Protein AF-A0A849ASI5-F1 (afdb_monomer_lite)

InterPro domains:
  IPR007061 Mycothiol-S-transferase [PF04978] (39-132)
  IPR034660 DinB/YfiT-like putative metalloenzymes [G3DSA:1.20.120.450] (25-134)
  IPR034660 DinB/YfiT-like putative metalloenzymes [SSF109854] (29-131)

Radius of gyration: 20.12 Å; chains: 1; bounding box: 38×48×72 Å

pLDDT: mean 74.34, std 23.03, range [24.98, 97.56]

Structure (mmCIF, N/CA/C/O backbone):
data_AF-A0A849ASI5-F1
#
_entry.id   AF-A0A849ASI5-F1
#
loop_
_atom_site.group_PDB
_atom_site.id
_atom_site.type_symbol
_atom_site.label_atom_id
_atom_site.label_alt_id
_atom_site.label_comp_id
_atom_site.label_asym_id
_atom_site.label_entity_id
_atom_site.label_seq_id
_atom_site.pdbx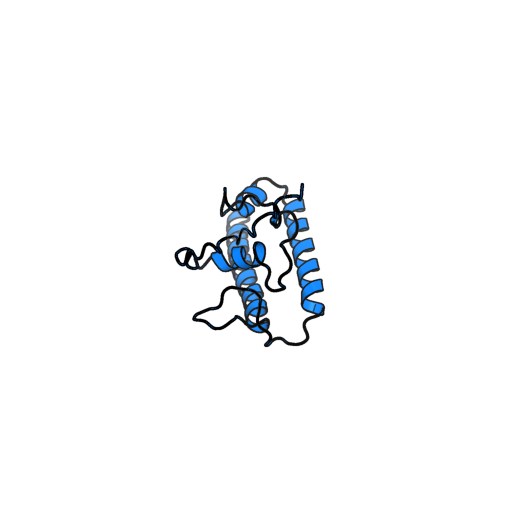_PDB_ins_code
_atom_site.Cartn_x
_atom_site.Cartn_y
_atom_site.Cartn_z
_atom_site.occupancy
_atom_site.B_iso_or_equiv
_atom_site.auth_seq_id
_atom_site.auth_comp_id
_atom_site.auth_asym_id
_atom_site.auth_atom_id
_atom_site.pdbx_PDB_model_num
ATOM 1 N N . MET A 1 1 ? 14.240 -34.047 48.919 1.00 42.16 1 MET A N 1
ATOM 2 C CA . MET A 1 1 ? 14.884 -33.575 47.678 1.00 42.16 1 MET A CA 1
ATOM 3 C C . MET A 1 1 ? 13.787 -32.987 46.806 1.00 42.16 1 MET A C 1
ATOM 5 O O . MET A 1 1 ? 13.021 -33.740 46.224 1.00 42.16 1 MET A O 1
ATOM 9 N N . ALA A 1 2 ? 13.614 -31.667 46.870 1.00 39.06 2 ALA A N 1
ATOM 10 C CA . ALA A 1 2 ? 12.623 -30.908 46.106 1.00 39.06 2 ALA A CA 1
ATOM 11 C C . ALA A 1 2 ? 13.333 -30.210 44.929 1.00 39.06 2 ALA A C 1
ATOM 13 O O . ALA A 1 2 ? 14.511 -29.874 45.083 1.00 39.06 2 ALA A O 1
ATOM 14 N N . PRO A 1 3 ? 12.680 -30.012 43.771 1.00 41.22 3 PRO A N 1
ATOM 15 C CA . PRO A 1 3 ? 13.294 -29.319 42.641 1.00 41.22 3 PRO A CA 1
ATOM 16 C C . PRO A 1 3 ? 13.415 -27.805 42.910 1.00 41.22 3 PRO A C 1
ATOM 18 O O . PRO A 1 3 ? 12.572 -27.250 43.621 1.00 41.22 3 PRO A O 1
ATOM 21 N N . PRO A 1 4 ? 14.431 -27.115 42.355 1.00 39.50 4 PRO A N 1
ATOM 22 C CA . PRO A 1 4 ? 14.539 -25.666 42.466 1.00 39.50 4 PRO A CA 1
ATOM 23 C C . PRO A 1 4 ? 13.551 -24.959 41.528 1.00 39.50 4 PRO A C 1
ATOM 25 O O . PRO A 1 4 ? 13.350 -25.362 40.382 1.00 39.50 4 PRO A O 1
ATOM 28 N N . ALA A 1 5 ? 12.948 -23.885 42.039 1.00 38.03 5 ALA A N 1
ATOM 29 C CA . ALA A 1 5 ? 12.066 -22.984 41.310 1.00 38.03 5 ALA A CA 1
ATOM 30 C C . ALA A 1 5 ? 12.841 -22.215 40.225 1.00 38.03 5 ALA A C 1
ATOM 32 O O . ALA A 1 5 ? 13.871 -21.603 40.510 1.00 38.03 5 ALA A O 1
ATOM 33 N N . ALA A 1 6 ? 12.334 -22.230 38.991 1.00 39.44 6 ALA A N 1
ATOM 34 C CA . ALA A 1 6 ? 12.840 -21.392 37.911 1.00 39.44 6 ALA A CA 1
ATOM 35 C C . ALA A 1 6 ? 12.343 -19.951 38.103 1.00 39.44 6 ALA A C 1
ATOM 37 O O . ALA A 1 6 ? 11.144 -19.702 38.234 1.00 39.44 6 ALA A O 1
ATOM 38 N N . ALA A 1 7 ? 13.293 -19.022 38.159 1.00 38.44 7 ALA A N 1
ATOM 39 C CA . ALA A 1 7 ? 13.071 -17.599 38.338 1.00 38.44 7 ALA A CA 1
ATOM 40 C C . ALA A 1 7 ? 12.363 -16.970 37.126 1.00 38.44 7 ALA A C 1
ATOM 42 O O . ALA A 1 7 ? 12.694 -17.251 35.974 1.00 38.44 7 ALA A O 1
ATOM 43 N N . HIS A 1 8 ? 11.422 -16.070 37.413 1.00 32.34 8 HIS A N 1
ATOM 44 C CA . HIS A 1 8 ? 10.863 -15.117 36.461 1.00 32.34 8 HIS A CA 1
ATOM 45 C C . HIS A 1 8 ? 11.975 -14.216 35.906 1.00 32.34 8 HIS A C 1
ATOM 47 O O . HIS A 1 8 ? 12.509 -13.378 36.631 1.00 32.34 8 HIS A O 1
ATOM 53 N N . ALA A 1 9 ? 12.292 -14.351 34.620 1.00 34.72 9 ALA A N 1
ATOM 54 C CA . ALA A 1 9 ? 13.024 -13.331 33.881 1.00 34.72 9 ALA A CA 1
ATOM 55 C C . ALA A 1 9 ? 12.003 -12.378 33.248 1.00 34.72 9 ALA A C 1
ATOM 57 O O . ALA A 1 9 ? 11.348 -12.706 32.260 1.00 34.72 9 ALA A O 1
ATOM 58 N N . ALA A 1 10 ? 11.837 -11.211 33.866 1.00 31.88 10 ALA A N 1
ATOM 59 C CA . ALA A 1 10 ? 11.210 -10.064 33.234 1.00 31.88 10 ALA A CA 1
ATOM 60 C C . ALA A 1 10 ? 12.115 -9.611 32.077 1.00 31.88 10 ALA A C 1
ATOM 62 O O . ALA A 1 10 ? 13.230 -9.146 32.308 1.00 31.88 10 ALA A O 1
ATOM 63 N N . GLY A 1 11 ? 11.657 -9.803 30.839 1.00 27.97 11 GLY A N 1
ATOM 64 C CA . GLY A 1 11 ? 12.284 -9.207 29.665 1.00 27.97 11 GLY A CA 1
ATOM 65 C C . GLY A 1 11 ? 12.099 -7.697 29.731 1.00 27.97 11 GLY A C 1
ATOM 66 O O . GLY A 1 11 ? 10.971 -7.208 29.766 1.00 27.97 11 GLY A O 1
ATOM 67 N N . THR A 1 12 ? 13.208 -6.977 29.816 1.00 29.17 12 THR A N 1
ATOM 68 C CA . THR A 1 12 ? 13.268 -5.521 29.749 1.00 29.17 12 THR A CA 1
ATOM 69 C C . THR A 1 12 ? 12.694 -5.059 28.414 1.00 29.17 12 THR A C 1
ATOM 71 O O . THR A 1 12 ? 13.196 -5.438 27.358 1.00 29.17 12 THR A O 1
ATOM 74 N N . VAL A 1 13 ? 11.624 -4.267 28.474 1.00 35.03 13 VAL A N 1
ATOM 75 C CA . VAL A 1 13 ? 11.173 -3.441 27.354 1.00 35.03 13 VAL A CA 1
ATOM 76 C C . VAL A 1 13 ? 12.304 -2.456 27.090 1.00 35.03 13 VAL A C 1
ATOM 78 O O . VAL A 1 13 ? 12.646 -1.662 27.964 1.00 35.03 13 VAL A O 1
ATOM 81 N N . ASP A 1 14 ? 12.943 -2.591 25.936 1.00 28.41 14 ASP A N 1
ATOM 82 C CA . ASP A 1 14 ? 13.951 -1.650 25.468 1.00 28.41 14 ASP A CA 1
ATOM 83 C C . ASP A 1 14 ? 13.213 -0.378 25.020 1.00 28.41 14 ASP A C 1
ATOM 85 O O . ASP A 1 14 ? 12.692 -0.287 23.907 1.00 28.41 14 ASP A O 1
ATOM 89 N N . ASP A 1 15 ? 13.048 0.556 25.958 1.00 32.22 15 ASP A N 1
ATOM 90 C CA . ASP A 1 15 ? 12.595 1.923 25.706 1.00 32.22 15 ASP A CA 1
ATOM 91 C C . ASP A 1 15 ? 13.782 2.720 25.139 1.00 32.22 15 ASP A C 1
ATOM 93 O O . ASP A 1 15 ? 14.463 3.442 25.869 1.00 32.22 15 ASP A O 1
ATOM 97 N N . ASP A 1 16 ? 14.041 2.593 23.832 1.00 28.59 16 ASP A N 1
ATOM 98 C CA . ASP A 1 16 ? 14.880 3.551 23.100 1.00 28.59 16 ASP A CA 1
ATOM 99 C C . ASP A 1 16 ? 13.996 4.646 22.460 1.00 28.59 16 ASP A C 1
ATOM 101 O O . ASP A 1 16 ? 13.366 4.423 21.417 1.00 28.59 16 ASP A O 1
ATOM 105 N N . PRO A 1 17 ? 13.927 5.856 23.049 1.00 28.59 17 PRO A N 1
ATOM 106 C CA . PRO A 1 17 ? 13.146 6.977 22.526 1.00 28.59 17 PRO A CA 1
ATOM 107 C C . PRO A 1 17 ? 13.796 7.662 21.303 1.00 28.59 17 PRO A C 1
ATOM 109 O O . PRO A 1 17 ? 13.287 8.682 20.834 1.00 28.59 17 PRO A O 1
ATOM 112 N N . GLY A 1 18 ? 14.913 7.140 20.777 1.00 24.98 18 GLY A N 1
ATOM 113 C CA . GLY A 1 18 ? 15.718 7.771 19.727 1.00 24.98 18 GLY A CA 1
ATOM 114 C C . GLY A 1 18 ? 15.306 7.498 18.275 1.00 24.98 18 GLY A C 1
ATOM 115 O O . GLY A 1 18 ? 15.743 8.224 17.380 1.00 24.98 18 GLY A O 1
ATOM 116 N N . ARG A 1 19 ? 14.443 6.514 17.986 1.00 34.28 19 ARG A N 1
ATOM 117 C CA . ARG A 1 19 ? 14.049 6.184 16.597 1.00 34.28 19 ARG A CA 1
ATOM 118 C C . ARG A 1 19 ? 12.861 7.025 16.119 1.00 34.28 19 ARG A C 1
ATOM 120 O O . ARG A 1 19 ? 11.828 6.515 15.687 1.00 34.28 19 ARG A O 1
ATOM 127 N N . ALA A 1 20 ? 13.003 8.341 16.238 1.00 29.84 20 ALA A N 1
ATOM 128 C CA . ALA A 1 20 ? 12.022 9.314 15.789 1.00 29.84 20 ALA A CA 1
ATOM 129 C C . ALA A 1 20 ? 11.758 9.175 14.278 1.00 29.84 20 ALA A C 1
ATOM 131 O O . ALA A 1 20 ? 12.632 9.392 13.445 1.00 29.84 20 ALA A O 1
ATOM 132 N N . ALA A 1 21 ? 10.523 8.787 13.958 1.00 35.31 21 ALA A N 1
ATOM 133 C CA . ALA A 1 21 ? 9.728 9.206 12.807 1.00 35.31 21 ALA A CA 1
ATOM 134 C C . ALA A 1 21 ? 10.485 9.916 11.661 1.00 35.31 21 ALA A C 1
ATOM 136 O O . ALA A 1 21 ? 10.463 11.140 11.542 1.00 35.31 21 ALA A O 1
ATOM 137 N N . HIS A 1 22 ? 11.057 9.143 10.735 1.00 30.62 22 HIS A N 1
ATOM 138 C CA . HIS A 1 22 ? 11.227 9.634 9.368 1.00 30.62 22 HIS A CA 1
ATOM 139 C C . HIS A 1 22 ? 9.839 9.798 8.717 1.00 30.62 22 HIS A C 1
ATOM 141 O O . HIS A 1 22 ? 8.974 8.948 8.932 1.00 30.62 22 HIS A O 1
ATOM 147 N N . PRO A 1 23 ? 9.606 10.815 7.867 1.00 30.70 23 PRO A N 1
ATOM 148 C CA . PRO A 1 23 ? 8.340 10.974 7.138 1.00 30.70 23 PRO A CA 1
ATOM 149 C C . PRO A 1 23 ? 8.035 9.803 6.180 1.00 30.70 23 PRO A C 1
ATOM 151 O O . PRO A 1 23 ? 6.876 9.559 5.862 1.00 30.70 23 PRO A O 1
ATOM 154 N N . HIS A 1 24 ? 9.046 9.013 5.795 1.00 34.09 24 HIS A N 1
ATOM 155 C CA . HIS A 1 24 ? 8.890 7.734 5.080 1.00 34.09 24 HIS A CA 1
ATOM 156 C C . HIS A 1 24 ? 8.531 6.541 5.991 1.00 34.09 24 HIS A C 1
ATOM 158 O O . HIS A 1 24 ? 8.158 5.469 5.518 1.00 34.09 24 HIS A O 1
ATOM 164 N N . GLY A 1 25 ? 8.608 6.714 7.312 1.00 37.34 25 GLY A N 1
ATOM 165 C CA . GLY A 1 25 ? 8.416 5.666 8.312 1.00 37.34 25 GLY A CA 1
ATOM 166 C C . GLY A 1 25 ? 6.965 5.244 8.525 1.00 37.34 25 GLY A C 1
ATOM 167 O O . GLY A 1 25 ? 6.738 4.234 9.183 1.00 37.34 25 GLY A O 1
ATOM 168 N N . LEU A 1 26 ? 5.979 5.956 7.967 1.00 45.06 26 LEU A N 1
ATOM 169 C CA . LEU A 1 26 ? 4.581 5.553 8.112 1.00 45.06 26 LEU A CA 1
ATOM 170 C C . LEU A 1 26 ? 4.261 4.307 7.271 1.00 45.06 26 LEU A C 1
ATOM 172 O O . LEU A 1 26 ? 3.615 3.397 7.779 1.00 45.06 26 LEU A O 1
ATOM 176 N N . ARG A 1 27 ? 4.795 4.200 6.040 1.00 48.84 27 ARG A N 1
ATOM 177 C CA . ARG A 1 27 ? 4.669 2.993 5.195 1.00 48.84 27 ARG A CA 1
ATOM 178 C C . ARG A 1 27 ? 5.308 1.776 5.859 1.00 48.84 27 ARG A C 1
ATOM 180 O O . ARG A 1 27 ? 4.660 0.741 5.973 1.00 48.84 27 ARG A O 1
ATOM 187 N N . ARG A 1 28 ? 6.530 1.931 6.384 1.00 47.72 28 ARG A N 1
ATOM 188 C CA . ARG A 1 28 ? 7.213 0.886 7.162 1.00 47.72 28 ARG A CA 1
ATOM 189 C C . ARG A 1 28 ? 6.461 0.568 8.454 1.00 47.72 28 ARG A C 1
ATOM 191 O O . ARG A 1 28 ? 6.310 -0.593 8.792 1.00 47.72 28 ARG A O 1
ATOM 198 N N . GLY A 1 29 ? 5.931 1.568 9.152 1.00 46.56 29 GLY A N 1
ATOM 199 C CA . GLY A 1 29 ? 5.121 1.381 10.356 1.00 46.56 29 GLY A CA 1
ATOM 200 C C . GLY A 1 29 ? 3.841 0.587 10.091 1.00 46.56 29 GLY A C 1
ATOM 201 O O . GLY A 1 29 ? 3.532 -0.309 10.861 1.00 46.56 29 GLY A O 1
ATOM 202 N N . LEU A 1 30 ? 3.150 0.850 8.979 1.00 50.06 30 LEU A N 1
ATOM 203 C CA . LEU A 1 30 ? 1.947 0.131 8.533 1.00 50.06 30 LEU A CA 1
ATOM 204 C C . LEU A 1 30 ? 2.252 -1.289 8.022 1.00 50.06 30 LEU A C 1
ATOM 206 O O . LEU A 1 30 ? 1.432 -2.186 8.217 1.00 50.06 30 LEU A O 1
ATOM 210 N N . LEU A 1 31 ? 3.415 -1.492 7.393 1.00 49.66 31 LEU A N 1
ATOM 211 C CA . LEU A 1 31 ? 3.868 -2.788 6.874 1.00 49.66 31 LEU A CA 1
ATOM 212 C C . LEU A 1 31 ? 4.527 -3.674 7.928 1.00 49.66 31 LEU A C 1
ATOM 214 O O . LEU A 1 31 ? 4.421 -4.879 7.800 1.00 49.66 31 LEU A O 1
ATOM 218 N N . VAL A 1 32 ? 5.187 -3.114 8.944 1.00 46.22 32 VAL A N 1
ATOM 219 C CA . VAL A 1 32 ? 5.861 -3.850 10.032 1.00 46.22 32 VAL A CA 1
ATOM 220 C C . VAL A 1 32 ? 4.944 -3.984 11.251 1.00 46.22 32 VAL A C 1
ATOM 222 O O . VAL A 1 32 ? 4.979 -4.998 11.945 1.00 46.22 32 VAL A O 1
ATOM 225 N N . ARG A 1 33 ? 4.072 -2.995 11.500 1.00 49.69 33 ARG A N 1
ATOM 226 C CA . ARG A 1 33 ? 3.083 -3.009 12.586 1.00 49.69 33 ARG A CA 1
ATOM 227 C C . ARG A 1 33 ? 1.702 -2.543 12.102 1.00 49.69 33 ARG A C 1
ATOM 229 O O . ARG A 1 33 ? 1.312 -1.393 12.320 1.00 49.69 33 ARG A O 1
ATOM 236 N N . PRO A 1 34 ? 0.936 -3.442 11.465 1.00 54.56 34 PRO A N 1
ATOM 237 C CA . PRO A 1 34 ? -0.361 -3.106 10.923 1.00 54.56 34 PRO A CA 1
ATOM 238 C C . PRO A 1 34 ? -1.312 -2.492 11.964 1.00 54.56 34 PRO A C 1
ATOM 240 O O . PRO A 1 34 ? -1.372 -2.919 13.120 1.00 54.56 34 PRO A O 1
ATOM 243 N N . PRO A 1 35 ? -2.141 -1.533 11.540 1.00 48.97 35 PRO A N 1
ATOM 244 C CA . PRO A 1 35 ? -3.052 -0.755 12.380 1.00 48.97 35 PRO A CA 1
ATOM 245 C C . PRO A 1 35 ? -4.144 -1.589 13.051 1.00 48.97 35 PRO A C 1
ATOM 247 O O . PRO A 1 35 ? -4.757 -1.141 14.015 1.00 48.97 35 PRO A O 1
ATOM 250 N N . CYS A 1 36 ? -4.383 -2.799 12.548 1.00 55.38 36 CYS A N 1
ATOM 251 C CA . CYS A 1 36 ? -5.332 -3.766 13.083 1.00 55.38 36 CYS A CA 1
ATOM 252 C C . CYS A 1 36 ? -4.716 -4.706 14.137 1.00 55.38 36 CYS A C 1
ATOM 254 O O . CYS A 1 36 ? -5.383 -5.649 14.558 1.00 55.38 36 CYS A O 1
ATOM 256 N N . GLY A 1 37 ? -3.450 -4.499 14.528 1.00 59.16 37 GLY A N 1
ATOM 257 C CA . GLY A 1 37 ? -2.740 -5.348 15.492 1.00 59.16 37 GLY A CA 1
ATOM 258 C C . GLY A 1 37 ? -2.430 -6.758 14.979 1.00 59.16 37 GLY A C 1
ATOM 259 O O . GLY A 1 37 ? -1.920 -7.588 15.727 1.00 59.16 37 GLY A O 1
ATOM 260 N N . ARG A 1 38 ? -2.733 -7.050 13.708 1.00 66.06 38 ARG A N 1
ATOM 261 C CA . ARG A 1 38 ? -2.299 -8.285 13.052 1.00 66.06 38 ARG A CA 1
ATOM 262 C C . ARG A 1 38 ? -0.842 -8.147 12.630 1.00 66.06 38 ARG A C 1
ATOM 264 O O . ARG A 1 38 ? -0.452 -7.044 12.262 1.00 66.06 38 ARG A O 1
ATOM 271 N N . PRO A 1 39 ? -0.058 -9.234 12.645 1.00 68.94 39 PRO A N 1
ATOM 272 C CA . PRO A 1 39 ? 1.257 -9.208 12.036 1.00 68.94 39 PRO A CA 1
ATOM 273 C C . PRO A 1 39 ? 1.137 -8.919 10.530 1.00 68.94 39 PRO A C 1
ATOM 275 O O . PRO A 1 39 ? 0.068 -9.138 9.938 1.00 68.94 39 PRO A O 1
ATOM 278 N N . PRO A 1 40 ? 2.219 -8.434 9.907 1.00 76.88 40 PRO A N 1
ATOM 279 C CA . PRO A 1 40 ? 2.312 -8.324 8.458 1.00 76.88 40 PRO A CA 1
ATOM 280 C C . PRO A 1 40 ? 2.017 -9.666 7.781 1.00 76.88 40 PRO A C 1
ATOM 282 O O . PRO A 1 40 ? 2.057 -10.723 8.407 1.00 76.88 40 PRO A O 1
ATOM 285 N N . ALA A 1 41 ? 1.706 -9.626 6.492 1.00 83.12 41 ALA A N 1
ATOM 286 C CA . ALA A 1 41 ? 1.610 -10.829 5.679 1.00 83.12 41 ALA A CA 1
ATOM 287 C C . ALA A 1 41 ? 2.913 -11.061 4.918 1.00 83.12 41 ALA A C 1
ATOM 289 O O . ALA A 1 41 ? 3.583 -10.094 4.560 1.00 83.12 41 ALA A O 1
ATOM 290 N N . ALA A 1 42 ? 3.200 -12.317 4.579 1.00 86.38 42 ALA A N 1
ATOM 291 C CA . ALA A 1 42 ? 4.256 -12.642 3.632 1.00 86.38 42 ALA A CA 1
ATOM 292 C C . ALA A 1 42 ? 4.160 -11.821 2.329 1.00 86.38 42 ALA A C 1
ATOM 294 O O . ALA A 1 42 ? 3.049 -11.622 1.820 1.00 86.38 42 ALA A O 1
ATOM 295 N N . PRO A 1 43 ? 5.305 -11.359 1.790 1.00 88.88 43 PRO A N 1
ATOM 296 C CA . PRO A 1 43 ? 6.666 -11.611 2.292 1.00 88.88 43 PRO A CA 1
ATOM 297 C C . PRO A 1 43 ? 7.152 -10.621 3.378 1.00 88.88 43 PRO A C 1
ATOM 299 O O . PRO A 1 43 ? 8.273 -10.741 3.861 1.00 88.88 43 PRO A O 1
ATOM 302 N N . TRP A 1 44 ? 6.335 -9.642 3.778 1.00 87.00 44 TRP A N 1
ATOM 303 C CA . TRP A 1 44 ? 6.725 -8.593 4.733 1.00 87.00 44 TRP A CA 1
ATOM 304 C C . TRP A 1 44 ? 6.808 -9.057 6.194 1.00 87.00 44 TRP A C 1
ATOM 306 O O . TRP A 1 44 ? 7.383 -8.346 7.018 1.00 87.00 44 TRP A O 1
ATOM 316 N N . ASP A 1 45 ? 6.246 -10.222 6.523 1.00 85.75 45 ASP A N 1
ATOM 317 C CA . ASP A 1 45 ? 6.303 -10.832 7.859 1.00 85.75 45 ASP A CA 1
ATOM 318 C C . ASP A 1 45 ? 7.686 -11.386 8.216 1.00 85.75 45 ASP A C 1
ATOM 320 O O . ASP A 1 45 ? 8.056 -11.384 9.388 1.00 85.75 45 ASP A O 1
ATOM 324 N N . THR A 1 46 ? 8.454 -11.812 7.214 1.00 87.25 46 THR A N 1
ATOM 325 C CA . THR A 1 46 ? 9.818 -12.337 7.362 1.00 87.25 46 THR A CA 1
ATOM 326 C C . THR A 1 46 ? 10.873 -11.474 6.674 1.00 87.25 46 THR A C 1
ATOM 328 O O . THR A 1 46 ? 12.008 -11.915 6.506 1.00 87.25 46 THR A O 1
ATOM 331 N N . ALA A 1 47 ? 10.514 -10.271 6.224 1.00 88.00 47 ALA A N 1
ATOM 332 C CA . ALA A 1 47 ? 11.441 -9.392 5.524 1.00 88.00 47 ALA A CA 1
ATOM 333 C C . ALA A 1 47 ? 12.604 -8.952 6.444 1.00 88.00 47 ALA A C 1
ATOM 335 O O . ALA A 1 47 ? 12.369 -8.627 7.614 1.00 88.00 47 ALA A O 1
ATOM 336 N N . PRO A 1 48 ? 13.851 -8.906 5.935 1.00 88.06 48 PRO A N 1
ATOM 337 C CA . PRO A 1 48 ? 15.053 -8.572 6.698 1.00 88.06 48 PRO A CA 1
ATOM 338 C C . PRO A 1 48 ? 15.176 -7.054 6.913 1.00 88.06 48 PRO A C 1
ATOM 340 O O . PRO A 1 48 ? 16.148 -6.411 6.527 1.00 88.06 48 PRO A O 1
ATOM 343 N N . TRP A 1 49 ? 14.165 -6.453 7.542 1.00 81.62 49 TRP A N 1
ATOM 344 C CA . TRP A 1 49 ? 14.072 -5.008 7.764 1.00 81.62 49 TRP A CA 1
ATOM 345 C C . TRP A 1 49 ? 15.195 -4.428 8.634 1.00 81.62 49 TRP A C 1
ATOM 347 O O . TRP A 1 49 ? 15.379 -3.205 8.675 1.00 81.62 49 TRP A O 1
ATOM 357 N N . GLU A 1 50 ? 15.869 -5.274 9.413 1.00 85.19 50 GLU A N 1
ATOM 358 C CA . GLU A 1 50 ? 17.050 -4.894 10.193 1.00 85.19 50 GLU A CA 1
ATOM 359 C C . GLU A 1 50 ? 18.280 -4.718 9.299 1.00 85.19 50 GLU A C 1
ATOM 361 O O . GLU A 1 50 ? 19.074 -3.813 9.546 1.00 85.19 50 GLU A O 1
ATOM 366 N N . ASP A 1 51 ? 18.372 -5.505 8.225 1.00 88.06 51 ASP A N 1
ATOM 367 C CA . ASP A 1 51 ? 19.509 -5.509 7.306 1.00 88.06 51 ASP A CA 1
ATOM 368 C C . ASP A 1 51 ? 19.348 -4.471 6.185 1.00 88.06 51 ASP A C 1
ATOM 370 O O . ASP A 1 51 ? 20.317 -3.817 5.803 1.00 88.06 51 ASP A O 1
ATOM 374 N N . SER A 1 52 ? 18.126 -4.280 5.673 1.00 84.62 52 SER A N 1
ATOM 375 C CA . SER A 1 52 ? 17.817 -3.255 4.668 1.00 84.62 52 SER A CA 1
ATOM 376 C C . SER A 1 52 ? 16.492 -2.560 4.980 1.00 84.62 52 SER A C 1
ATOM 378 O O . SER A 1 52 ? 15.436 -3.187 5.103 1.00 84.62 52 SER A O 1
ATOM 380 N N . SER A 1 53 ? 16.532 -1.228 5.107 1.00 82.62 53 SER A N 1
ATOM 381 C CA . SER A 1 53 ? 15.317 -0.413 5.234 1.00 82.62 53 SER A CA 1
ATOM 382 C C . SER A 1 53 ? 14.523 -0.316 3.938 1.00 82.62 53 SER A C 1
ATOM 384 O O . SER A 1 53 ? 13.333 -0.018 4.011 1.00 82.62 53 SER A O 1
ATOM 386 N N . ASP A 1 54 ? 15.186 -0.580 2.812 1.00 85.62 54 ASP A N 1
ATOM 387 C CA . ASP A 1 54 ? 14.667 -0.435 1.452 1.00 85.62 54 ASP A CA 1
ATOM 388 C C . ASP A 1 54 ? 14.501 -1.810 0.784 1.00 85.62 54 ASP A C 1
ATOM 390 O O . ASP A 1 54 ? 14.380 -1.912 -0.432 1.00 85.62 54 ASP A O 1
ATOM 394 N N . TRP A 1 55 ? 14.476 -2.885 1.579 1.00 90.00 55 TRP A N 1
ATOM 395 C CA . TRP A 1 55 ? 14.372 -4.261 1.090 1.00 90.00 55 TRP A CA 1
ATOM 396 C C . TRP A 1 55 ? 13.185 -4.470 0.138 1.00 90.00 55 TRP A C 1
ATOM 398 O O . TRP A 1 55 ? 13.255 -5.274 -0.787 1.00 90.00 55 TRP A O 1
ATOM 408 N N . ASP A 1 56 ? 12.081 -3.753 0.348 1.00 86.44 56 ASP A N 1
ATOM 409 C CA . ASP A 1 56 ? 10.911 -3.809 -0.525 1.00 86.44 56 ASP A CA 1
ATOM 410 C C . ASP A 1 56 ? 11.174 -3.211 -1.917 1.00 86.44 56 ASP A C 1
ATOM 412 O O . ASP A 1 56 ? 10.624 -3.708 -2.903 1.00 86.44 56 ASP A O 1
ATOM 416 N N . TRP A 1 57 ? 12.040 -2.200 -2.017 1.00 86.81 57 TRP A N 1
ATOM 417 C CA . TRP A 1 57 ? 12.546 -1.682 -3.289 1.00 86.81 57 TRP A CA 1
ATOM 418 C C . TRP A 1 57 ? 13.526 -2.643 -3.953 1.00 86.81 57 TRP A C 1
ATOM 420 O O . TRP A 1 57 ? 13.415 -2.867 -5.160 1.00 86.81 57 TRP A O 1
ATOM 430 N N . ASP A 1 58 ? 14.432 -3.239 -3.175 1.00 90.38 58 ASP A N 1
ATOM 431 C CA . ASP A 1 58 ? 15.385 -4.239 -3.672 1.00 90.38 58 ASP A CA 1
ATOM 432 C C . ASP A 1 58 ? 14.632 -5.441 -4.265 1.00 90.38 58 ASP A C 1
ATOM 434 O O . ASP A 1 58 ? 14.838 -5.811 -5.421 1.00 90.38 58 ASP A O 1
ATOM 438 N N . LEU A 1 59 ? 13.649 -5.972 -3.527 1.00 89.69 59 LEU A N 1
ATOM 439 C CA . LEU A 1 59 ? 12.773 -7.041 -4.002 1.00 89.69 59 LEU A CA 1
ATOM 440 C C . LEU A 1 59 ? 12.065 -6.651 -5.305 1.00 89.69 59 LEU A C 1
ATOM 442 O O . LEU A 1 59 ? 12.028 -7.440 -6.248 1.00 89.69 59 LEU A O 1
ATOM 446 N N . ALA A 1 60 ? 11.492 -5.445 -5.371 1.00 88.69 60 ALA A N 1
ATOM 447 C CA . ALA A 1 60 ? 10.763 -4.984 -6.550 1.00 88.69 60 ALA A CA 1
ATOM 448 C C . ALA A 1 60 ? 11.650 -4.889 -7.805 1.00 88.69 60 ALA A C 1
ATOM 450 O O . ALA A 1 60 ? 11.134 -5.034 -8.915 1.00 88.69 60 ALA A O 1
ATOM 451 N N . ALA A 1 61 ? 12.957 -4.665 -7.641 1.00 91.75 61 ALA A N 1
ATOM 452 C CA . ALA A 1 61 ? 13.927 -4.664 -8.733 1.00 91.75 61 ALA A CA 1
ATOM 453 C C . ALA A 1 61 ? 14.319 -6.081 -9.196 1.00 91.75 61 ALA A C 1
ATOM 455 O O . ALA A 1 61 ? 14.723 -6.257 -10.347 1.00 91.75 61 ALA A O 1
ATOM 456 N N . GLU A 1 62 ? 14.195 -7.084 -8.325 1.00 94.75 62 GLU A N 1
ATOM 457 C CA . GLU A 1 62 ? 14.607 -8.468 -8.591 1.00 94.75 62 GLU A CA 1
ATOM 458 C C . GLU A 1 62 ? 13.482 -9.357 -9.145 1.00 94.75 62 GLU A C 1
ATOM 460 O O . GLU A 1 62 ? 13.755 -10.313 -9.878 1.00 94.75 62 GLU A O 1
ATOM 465 N N . ILE A 1 63 ? 12.218 -9.058 -8.829 1.00 94.69 63 ILE A N 1
ATOM 466 C CA . ILE A 1 63 ? 11.075 -9.885 -9.246 1.00 94.69 63 ILE A CA 1
ATOM 467 C C . ILE A 1 63 ? 10.471 -9.448 -10.593 1.00 94.69 63 ILE A C 1
ATOM 469 O O . ILE A 1 63 ? 10.471 -8.265 -10.944 1.00 94.69 63 ILE A O 1
ATOM 473 N N . PRO A 1 64 ? 9.857 -10.370 -11.362 1.00 97.56 64 PRO A N 1
ATOM 474 C CA . PRO A 1 64 ? 9.114 -10.009 -12.564 1.00 97.56 64 PRO A CA 1
ATOM 475 C C . PRO A 1 64 ? 7.962 -9.040 -12.271 1.00 97.56 64 PRO A C 1
ATOM 477 O O . PRO A 1 64 ? 7.215 -9.196 -11.305 1.00 97.56 64 PRO A O 1
ATOM 480 N N . ALA A 1 65 ? 7.694 -8.111 -13.192 1.00 93.06 65 ALA A N 1
ATOM 481 C CA . ALA A 1 65 ? 6.612 -7.132 -13.034 1.00 93.06 65 ALA A CA 1
ATOM 482 C C . ALA A 1 65 ? 5.217 -7.764 -12.821 1.00 93.06 65 ALA A C 1
ATOM 484 O O . ALA A 1 65 ? 4.339 -7.158 -12.207 1.00 93.06 65 ALA A O 1
ATOM 485 N N . ALA A 1 66 ? 4.983 -8.972 -13.346 1.00 96.44 66 ALA A N 1
ATOM 486 C CA . ALA A 1 66 ? 3.742 -9.711 -13.110 1.00 96.44 66 ALA A CA 1
ATOM 487 C C . ALA A 1 66 ? 3.602 -10.163 -11.647 1.00 96.44 66 ALA A C 1
ATOM 489 O O . ALA A 1 66 ? 2.504 -10.106 -11.100 1.00 96.44 66 ALA A O 1
ATOM 490 N N . GLU A 1 67 ? 4.706 -10.549 -11.013 1.00 95.50 67 GLU A N 1
ATOM 491 C CA . GLU A 1 67 ? 4.750 -10.946 -9.608 1.00 95.50 67 GLU A CA 1
ATOM 492 C C . GLU A 1 67 ? 4.566 -9.735 -8.688 1.00 95.50 67 GLU A C 1
ATOM 494 O O . GLU A 1 67 ? 3.713 -9.766 -7.804 1.00 95.50 67 GLU A O 1
ATOM 499 N N . ALA A 1 68 ? 5.242 -8.617 -8.977 1.00 91.81 68 ALA A N 1
ATOM 500 C CA . ALA A 1 68 ? 5.025 -7.357 -8.262 1.00 91.81 68 ALA A CA 1
ATOM 501 C C . ALA A 1 68 ? 3.549 -6.910 -8.309 1.00 91.81 68 ALA A C 1
ATOM 503 O O . ALA A 1 68 ? 2.970 -6.504 -7.298 1.00 91.81 68 ALA A O 1
ATOM 504 N N . ARG A 1 69 ? 2.896 -7.041 -9.476 1.00 92.75 69 ARG A N 1
ATOM 505 C CA . ARG A 1 69 ? 1.455 -6.770 -9.620 1.00 92.75 69 ARG A CA 1
ATOM 506 C C . ARG A 1 69 ? 0.593 -7.726 -8.801 1.00 92.75 69 ARG A C 1
ATOM 508 O O . ARG A 1 69 ? -0.364 -7.261 -8.189 1.00 92.75 69 ARG A O 1
ATOM 515 N N . ALA A 1 70 ? 0.923 -9.016 -8.774 1.00 93.62 70 ALA A N 1
ATOM 516 C CA . ALA A 1 70 ? 0.196 -10.002 -7.977 1.00 93.62 70 ALA A CA 1
ATOM 517 C C . ALA A 1 70 ? 0.280 -9.685 -6.472 1.00 93.62 70 ALA A C 1
ATOM 519 O O . ALA A 1 70 ? -0.750 -9.634 -5.796 1.00 93.62 70 ALA A O 1
ATOM 520 N N . LEU A 1 71 ? 1.477 -9.357 -5.968 1.00 90.62 71 LEU A N 1
ATOM 521 C CA . LEU A 1 71 ? 1.687 -8.921 -4.581 1.00 90.62 71 LEU A CA 1
ATOM 522 C C . LEU A 1 71 ? 0.842 -7.687 -4.237 1.00 90.62 71 LEU A C 1
ATOM 524 O O . LEU A 1 71 ? 0.198 -7.642 -3.183 1.00 90.62 71 LEU A O 1
ATOM 528 N N . PHE A 1 72 ? 0.791 -6.702 -5.138 1.00 89.69 72 PHE A N 1
ATOM 529 C CA . PHE A 1 72 ? -0.060 -5.525 -4.970 1.00 89.69 72 PHE A CA 1
ATOM 530 C C . PHE A 1 72 ? -1.551 -5.892 -4.923 1.00 89.69 72 PHE A C 1
ATOM 532 O O . PHE A 1 72 ? -2.259 -5.468 -4.004 1.00 89.69 72 PHE A O 1
ATOM 539 N N . THR A 1 73 ? -2.050 -6.688 -5.877 1.00 94.00 73 THR A N 1
ATOM 540 C CA . THR A 1 73 ? -3.477 -7.046 -5.940 1.00 94.00 73 THR A CA 1
ATOM 541 C C . THR A 1 73 ? -3.927 -7.858 -4.733 1.00 94.00 73 THR A C 1
ATOM 543 O O . THR A 1 73 ? -5.008 -7.596 -4.195 1.00 94.00 73 THR A O 1
ATOM 546 N N . ASP A 1 74 ? -3.087 -8.779 -4.265 1.00 92.56 74 ASP A N 1
ATOM 547 C CA . ASP A 1 74 ? -3.347 -9.597 -3.082 1.00 92.56 74 ASP A CA 1
ATOM 548 C C . ASP A 1 74 ? -3.381 -8.741 -1.818 1.00 92.56 74 ASP A C 1
ATOM 550 O O . ASP A 1 74 ? -4.302 -8.852 -1.004 1.00 92.56 74 ASP A O 1
ATOM 554 N N . THR A 1 75 ? -2.421 -7.827 -1.674 1.00 88.69 75 THR A N 1
ATOM 555 C CA . THR A 1 75 ? -2.376 -6.887 -0.547 1.00 88.69 75 THR A CA 1
ATOM 556 C C . THR A 1 75 ? -3.602 -5.977 -0.541 1.00 88.69 75 THR A C 1
ATOM 558 O O . THR A 1 75 ? -4.239 -5.794 0.498 1.00 88.69 75 THR A O 1
ATOM 561 N N . ALA A 1 76 ? -4.014 -5.466 -1.704 1.00 90.44 76 ALA A N 1
ATOM 562 C CA . ALA A 1 76 ? -5.222 -4.656 -1.829 1.00 90.44 76 ALA A CA 1
ATOM 563 C C . ALA A 1 76 ? -6.497 -5.449 -1.487 1.00 90.44 76 ALA A C 1
ATOM 565 O O . ALA A 1 76 ? -7.402 -4.918 -0.840 1.00 90.44 76 ALA A O 1
ATOM 566 N N . ALA A 1 77 ? -6.582 -6.723 -1.887 1.00 90.44 77 ALA A N 1
ATOM 567 C CA . ALA A 1 77 ? -7.706 -7.593 -1.547 1.00 90.44 77 ALA A CA 1
ATOM 568 C C . ALA A 1 77 ? -7.783 -7.873 -0.039 1.00 90.44 77 ALA A C 1
ATOM 570 O O . ALA A 1 77 ? -8.862 -7.760 0.547 1.00 90.44 77 ALA A O 1
ATOM 571 N N . ARG A 1 78 ? -6.646 -8.156 0.607 1.00 87.81 78 ARG A N 1
ATOM 572 C CA . ARG A 1 78 ? -6.563 -8.314 2.069 1.00 87.81 78 ARG A CA 1
ATOM 573 C C . ARG A 1 78 ? -6.989 -7.040 2.790 1.00 87.81 78 ARG A C 1
ATOM 575 O O . ARG A 1 78 ? -7.819 -7.113 3.693 1.00 87.81 78 ARG A O 1
ATOM 582 N N . SER A 1 79 ? -6.494 -5.883 2.351 1.00 87.31 79 SER A N 1
ATOM 583 C CA . SER A 1 79 ? -6.891 -4.583 2.898 1.00 87.31 79 SER A CA 1
ATOM 584 C C . SER A 1 79 ? -8.398 -4.361 2.790 1.00 87.31 79 SER A C 1
ATOM 586 O O . SER A 1 79 ? -9.015 -4.010 3.790 1.00 87.31 79 SER A O 1
ATOM 588 N N . ARG A 1 80 ? -9.022 -4.656 1.638 1.00 90.62 80 ARG A N 1
ATOM 589 C CA . ARG A 1 80 ? -10.490 -4.599 1.488 1.00 90.62 80 ARG A CA 1
ATOM 590 C C . ARG A 1 80 ? -11.220 -5.538 2.451 1.00 90.62 80 ARG A C 1
ATOM 592 O O . ARG A 1 80 ? -12.222 -5.144 3.037 1.00 90.62 80 ARG A O 1
ATOM 599 N N . GLY A 1 81 ? -10.725 -6.762 2.631 1.00 89.50 81 GLY A N 1
ATOM 600 C CA . GLY A 1 81 ? -11.303 -7.714 3.583 1.00 89.50 81 GLY A CA 1
ATOM 601 C C 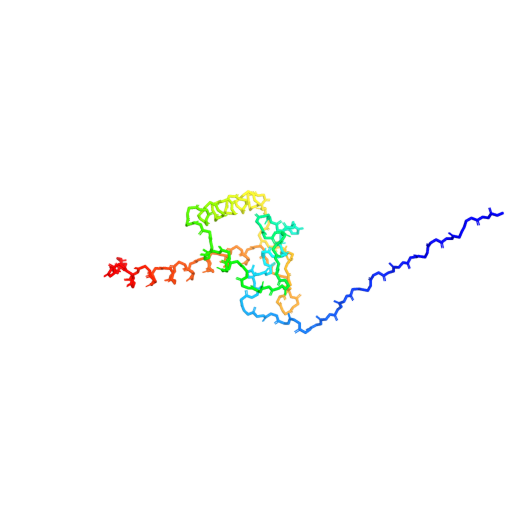. GLY A 1 81 ? -11.233 -7.224 5.032 1.00 89.50 81 GLY A C 1
ATOM 602 O O . GLY A 1 81 ? -12.191 -7.386 5.781 1.00 89.50 81 GLY A O 1
ATOM 603 N N . ILE A 1 82 ? -10.127 -6.581 5.418 1.00 85.50 82 ILE A N 1
ATOM 604 C CA . ILE A 1 82 ? -9.952 -5.988 6.751 1.00 85.50 82 ILE A CA 1
ATOM 605 C C . ILE A 1 82 ? -10.890 -4.791 6.933 1.00 85.50 82 ILE A C 1
ATOM 607 O O . ILE A 1 82 ? -11.564 -4.687 7.957 1.00 85.50 82 ILE A O 1
ATOM 611 N N . THR A 1 83 ? -10.951 -3.892 5.950 1.00 88.31 83 THR A N 1
ATOM 612 C CA . THR A 1 83 ? -11.723 -2.651 6.076 1.00 88.31 83 THR A CA 1
ATOM 613 C C . THR A 1 83 ? -13.229 -2.862 5.991 1.00 88.31 83 THR A C 1
ATOM 615 O O . THR A 1 83 ? -13.972 -2.077 6.572 1.00 88.31 83 THR A O 1
ATOM 618 N N . ALA A 1 84 ? -13.694 -3.944 5.361 1.00 90.81 84 ALA A N 1
ATOM 619 C CA . ALA A 1 84 ? -15.113 -4.292 5.292 1.00 90.81 84 ALA A CA 1
ATOM 620 C C . ALA A 1 84 ? -15.775 -4.489 6.671 1.00 90.81 84 ALA A C 1
ATOM 622 O O . ALA A 1 84 ? -16.980 -4.288 6.802 1.00 90.81 84 ALA A O 1
ATOM 623 N N . GLY A 1 85 ? -15.006 -4.872 7.697 1.00 88.06 85 GLY A N 1
ATOM 624 C CA . GLY A 1 85 ? -15.505 -5.059 9.064 1.00 88.06 85 GLY A CA 1
ATOM 625 C C . GLY A 1 85 ? -15.490 -3.799 9.934 1.00 88.06 85 GLY A C 1
ATOM 626 O O . GLY A 1 85 ? -15.885 -3.862 11.096 1.00 88.06 85 GLY A O 1
ATOM 627 N N . ILE A 1 86 ? -15.004 -2.667 9.420 1.00 90.19 86 ILE A N 1
ATOM 628 C CA . ILE A 1 86 ? -14.843 -1.438 10.202 1.00 90.19 86 ILE A CA 1
ATOM 629 C C . ILE A 1 86 ? -16.182 -0.705 10.285 1.00 90.19 86 ILE A C 1
ATOM 631 O O . ILE A 1 86 ? -16.684 -0.188 9.290 1.00 90.19 86 ILE A O 1
ATOM 635 N N . THR A 1 87 ? -16.730 -0.611 11.496 1.00 93.62 87 THR A N 1
ATOM 636 C CA . THR A 1 87 ? -17.994 0.097 11.766 1.00 93.62 87 THR A CA 1
ATOM 637 C C . THR A 1 87 ? -17.804 1.439 12.469 1.00 93.62 87 THR A C 1
ATOM 639 O O . THR A 1 87 ? -18.706 2.271 12.437 1.00 93.62 87 THR A O 1
ATOM 642 N N . ASP A 1 88 ? -16.643 1.669 13.088 1.00 93.88 88 ASP A N 1
ATOM 643 C CA . ASP A 1 88 ? -16.288 2.931 13.739 1.00 93.88 88 ASP A CA 1
ATOM 644 C C . ASP A 1 88 ? -14.998 3.499 13.137 1.00 93.88 88 ASP A C 1
ATOM 646 O O . ASP A 1 88 ? -13.902 2.989 13.352 1.00 93.88 88 ASP A O 1
ATOM 650 N N . LEU A 1 89 ? -15.135 4.581 12.371 1.00 92.94 89 LEU A N 1
ATOM 651 C CA . LEU A 1 89 ? -14.011 5.274 11.740 1.00 92.94 89 LEU A CA 1
ATOM 652 C C . LEU A 1 89 ? -13.244 6.192 12.703 1.00 92.94 89 LEU A C 1
ATOM 654 O O . LEU A 1 89 ? -12.164 6.670 12.356 1.00 92.94 89 LEU A O 1
ATOM 658 N N . SER A 1 90 ? -13.797 6.480 13.879 1.00 93.56 90 SER A N 1
ATOM 659 C CA . SER A 1 90 ? -13.148 7.307 14.897 1.00 93.56 90 SER A CA 1
ATOM 660 C C . SER A 1 90 ? -12.285 6.479 15.852 1.00 93.56 90 SER A C 1
ATOM 662 O O . SER A 1 90 ? -11.483 7.060 16.581 1.00 93.56 90 SER A O 1
ATOM 664 N N . ALA A 1 91 ? -12.402 5.148 15.817 1.00 90.06 91 ALA A N 1
ATOM 665 C CA . ALA A 1 91 ? -11.572 4.252 16.607 1.00 90.06 91 ALA A CA 1
ATOM 666 C C . ALA A 1 91 ? -10.069 4.465 16.319 1.00 90.06 91 ALA A C 1
ATOM 668 O O . ALA A 1 91 ? -9.692 4.775 15.179 1.00 90.06 91 ALA A O 1
ATOM 669 N N . PRO A 1 92 ? -9.206 4.303 17.337 1.00 86.38 92 PRO A N 1
ATOM 670 C CA . PRO A 1 92 ? -7.770 4.479 17.188 1.00 86.38 92 PRO A CA 1
ATOM 671 C C . PRO A 1 92 ? -7.148 3.314 16.411 1.00 86.38 92 PRO A C 1
ATOM 673 O O . PRO A 1 92 ? -7.572 2.164 16.527 1.00 86.38 92 PRO A O 1
ATOM 676 N N . VAL A 1 93 ? -6.099 3.603 15.646 1.00 81.50 93 VAL A N 1
ATOM 677 C CA . VAL A 1 93 ? -5.257 2.590 14.999 1.00 81.50 93 VAL A CA 1
ATOM 678 C C . VAL A 1 93 ? -4.105 2.190 15.918 1.00 81.50 93 VAL A C 1
ATOM 680 O O . VAL A 1 93 ? -3.610 3.001 16.701 1.00 81.50 93 VAL A O 1
ATOM 683 N N . ALA A 1 94 ? -3.607 0.961 15.781 1.00 73.44 94 ALA A N 1
ATOM 684 C CA . ALA A 1 94 ? -2.473 0.448 16.555 1.00 73.44 94 ALA A CA 1
ATOM 685 C C . ALA A 1 94 ? -1.093 0.984 16.085 1.00 73.44 94 ALA A C 1
ATOM 687 O O . ALA A 1 94 ? -0.101 0.251 16.036 1.00 73.44 94 ALA A O 1
ATOM 688 N N . ALA A 1 95 ? -0.997 2.273 15.750 1.00 68.81 95 ALA A N 1
ATOM 689 C CA . ALA A 1 95 ? 0.231 2.937 15.302 1.00 68.81 95 ALA A CA 1
ATOM 690 C C . ALA A 1 95 ? 0.754 3.929 16.360 1.00 68.81 95 ALA A C 1
ATOM 692 O O . ALA A 1 95 ? -0.020 4.365 17.214 1.00 68.81 95 ALA A O 1
ATOM 693 N N . PRO A 1 96 ? 2.053 4.287 16.331 1.00 66.88 96 PRO A N 1
ATOM 694 C CA . PRO A 1 96 ? 2.585 5.334 17.194 1.00 66.88 96 PRO A CA 1
ATOM 695 C C . PRO A 1 96 ? 1.777 6.636 17.038 1.00 66.88 96 PRO A C 1
ATOM 697 O O . PRO A 1 96 ? 1.503 7.043 15.902 1.00 66.88 96 PRO A O 1
ATOM 700 N N . PRO A 1 97 ? 1.373 7.272 18.149 1.00 67.94 97 PRO A N 1
ATOM 701 C CA . PRO A 1 97 ? 0.580 8.491 18.110 1.00 67.94 97 PRO A CA 1
ATOM 702 C C . PRO A 1 97 ? 1.392 9.669 17.566 1.00 67.94 97 PRO A C 1
ATOM 704 O O . PRO A 1 97 ? 2.620 9.707 17.680 1.00 67.94 97 PRO A O 1
ATOM 707 N N . ARG A 1 98 ? 0.699 10.677 17.034 1.00 66.00 98 ARG A N 1
ATOM 708 C CA . ARG A 1 98 ? 1.297 11.992 16.779 1.00 66.00 98 ARG A CA 1
ATOM 709 C C . ARG A 1 98 ? 1.038 12.864 17.995 1.00 66.00 98 ARG A C 1
ATOM 711 O O . ARG A 1 98 ? -0.106 13.031 18.391 1.00 66.00 98 ARG A O 1
ATOM 718 N N . GLU A 1 99 ? 2.100 13.416 18.578 1.00 73.00 99 GLU A N 1
ATOM 719 C CA . GLU A 1 99 ? 1.990 14.368 19.700 1.00 73.00 99 GLU A CA 1
ATOM 720 C C . GLU A 1 99 ? 1.198 13.808 20.904 1.00 73.00 99 GLU A C 1
ATOM 722 O O . GLU A 1 99 ? 0.611 14.558 21.674 1.00 73.00 99 GLU A O 1
ATOM 727 N N . GLY A 1 100 ? 1.195 12.480 21.077 1.00 71.88 100 GLY A N 1
ATOM 728 C CA . GLY A 1 100 ? 0.488 11.786 22.159 1.00 71.88 100 GLY A CA 1
ATOM 729 C C . GLY A 1 100 ? -0.932 11.318 21.820 1.00 71.88 100 GLY A C 1
ATOM 730 O O . GLY A 1 100 ? -1.460 10.483 22.548 1.00 71.88 100 GLY A O 1
ATOM 731 N N . GLU A 1 101 ? -1.512 11.750 20.696 1.00 75.50 101 GLU A N 1
ATOM 732 C CA . GLU A 1 101 ? -2.849 11.327 20.260 1.00 75.50 101 GLU A CA 1
ATOM 733 C C . GLU A 1 101 ? -2.795 10.201 19.208 1.00 75.50 101 GLU A C 1
ATOM 735 O O . GLU A 1 101 ? -2.085 10.321 18.196 1.00 75.50 101 GLU A O 1
ATOM 740 N N . PRO A 1 102 ? -3.527 9.086 19.405 1.00 80.19 102 PRO A N 1
ATOM 741 C CA . PRO A 1 102 ? -3.614 8.019 18.415 1.00 80.19 102 PRO A CA 1
ATOM 742 C C . PRO A 1 102 ? -4.253 8.497 17.109 1.00 80.19 102 PRO A C 1
ATOM 744 O O . PRO A 1 102 ? -5.236 9.239 17.102 1.00 80.19 102 PRO A O 1
ATOM 747 N N . TRP A 1 103 ? -3.756 8.000 15.979 1.00 85.56 103 TRP A N 1
ATOM 748 C CA . TRP A 1 103 ? -4.418 8.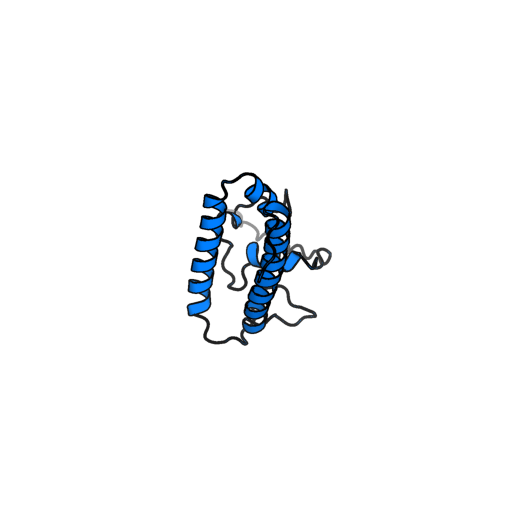227 14.697 1.00 85.56 103 TRP A CA 1
ATOM 749 C C . TRP A 1 103 ? -5.762 7.496 14.648 1.00 85.56 103 TRP A C 1
ATOM 751 O O . TRP A 1 103 ? -5.868 6.349 15.077 1.00 85.56 103 TRP A O 1
ATOM 761 N N . SER A 1 104 ? -6.790 8.129 14.084 1.00 90.12 104 SER A N 1
ATOM 762 C CA . SER A 1 104 ? -8.068 7.453 13.829 1.00 90.12 104 SER A CA 1
ATOM 763 C C . SER A 1 104 ? -7.997 6.584 12.574 1.00 90.12 104 SER A C 1
ATOM 765 O O . SER A 1 104 ? -7.236 6.868 11.643 1.00 90.12 104 SER A O 1
ATOM 767 N N . ILE A 1 105 ? -8.848 5.560 12.497 1.00 89.81 105 ILE A N 1
ATOM 768 C CA . ILE A 1 105 ? -9.016 4.756 11.279 1.00 89.81 105 ILE A CA 1
ATOM 769 C C . ILE A 1 105 ? -9.371 5.646 10.079 1.00 89.81 105 ILE A C 1
ATOM 771 O O . ILE A 1 105 ? -8.837 5.449 8.989 1.00 89.81 105 ILE A O 1
ATOM 775 N N . ARG A 1 106 ? -10.221 6.664 10.275 1.00 93.31 106 ARG A N 1
ATOM 776 C CA . ARG A 1 106 ? -10.549 7.663 9.248 1.00 93.31 106 ARG A CA 1
ATOM 777 C C . ARG A 1 106 ? -9.296 8.317 8.685 1.00 93.31 106 ARG A C 1
ATOM 779 O O . ARG A 1 106 ? -9.135 8.364 7.469 1.00 93.31 106 ARG A O 1
ATOM 786 N N . TRP A 1 107 ? -8.436 8.826 9.567 1.00 90.69 107 TRP A N 1
ATOM 787 C CA . TRP A 1 107 ? -7.204 9.490 9.159 1.00 90.69 107 TRP A CA 1
ATOM 788 C C . TRP A 1 107 ? -6.325 8.542 8.350 1.00 90.69 107 TRP A C 1
ATOM 790 O O . TRP A 1 107 ? -5.884 8.889 7.261 1.00 90.69 107 TRP A O 1
ATOM 800 N N . MET A 1 108 ? -6.151 7.316 8.838 1.00 88.25 108 MET A N 1
ATOM 801 C CA . MET A 1 108 ? -5.333 6.315 8.167 1.00 88.25 108 MET A CA 1
ATOM 802 C C . MET A 1 108 ? -5.843 5.968 6.766 1.00 88.25 108 MET A C 1
ATOM 804 O O . MET A 1 108 ? -5.047 5.885 5.836 1.00 88.25 108 MET A O 1
ATOM 808 N N . LEU A 1 109 ? -7.152 5.771 6.589 1.00 90.75 109 LEU A N 1
ATOM 809 C CA . LEU A 1 109 ? -7.720 5.456 5.276 1.00 90.75 109 LEU A CA 1
ATOM 810 C C . LEU A 1 109 ? -7.526 6.607 4.282 1.00 90.75 109 LEU A C 1
ATOM 812 O O . LEU A 1 109 ? -7.147 6.364 3.139 1.00 90.75 109 LEU A O 1
ATOM 816 N N . VAL A 1 110 ? -7.742 7.851 4.721 1.00 92.69 110 VAL A N 1
ATOM 817 C CA . VAL A 1 110 ? -7.491 9.042 3.892 1.00 92.69 110 VAL A CA 1
ATOM 818 C C . VAL A 1 110 ? -6.009 9.152 3.546 1.00 92.69 110 VAL A C 1
ATOM 820 O O . VAL A 1 110 ? -5.670 9.349 2.382 1.00 92.69 110 VAL A O 1
ATOM 823 N N . HIS A 1 111 ? -5.133 8.945 4.528 1.00 87.69 111 HIS A N 1
ATOM 824 C CA . HIS A 1 111 ? -3.693 8.971 4.323 1.00 87.69 111 HIS A CA 1
ATOM 825 C C . HIS A 1 111 ? -3.238 7.914 3.304 1.00 87.69 111 HIS A C 1
ATOM 827 O O . HIS A 1 111 ? -2.435 8.213 2.427 1.00 87.69 111 HIS A O 1
ATOM 833 N N . MET A 1 112 ? -3.793 6.698 3.350 1.00 88.25 112 MET A N 1
ATOM 834 C CA . MET A 1 112 ? -3.480 5.658 2.364 1.00 88.25 112 MET A CA 1
ATOM 835 C C . MET A 1 112 ? -3.895 6.041 0.937 1.00 88.25 112 MET A C 1
ATOM 837 O O . MET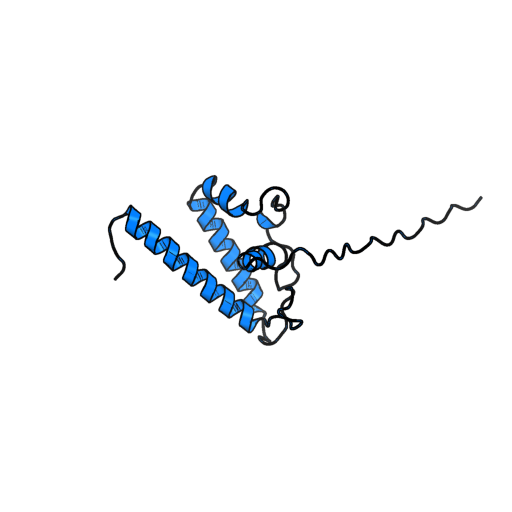 A 1 112 ? -3.188 5.695 -0.008 1.00 88.25 112 MET A O 1
ATOM 841 N N . ILE A 1 113 ? -5.015 6.751 0.767 1.00 91.56 113 ILE A N 1
ATOM 842 C CA . ILE A 1 113 ? -5.461 7.251 -0.544 1.00 91.56 113 ILE A CA 1
ATOM 843 C C . ILE A 1 113 ? -4.519 8.348 -1.047 1.00 91.56 113 ILE A C 1
ATOM 845 O O . ILE A 1 113 ? -4.076 8.297 -2.192 1.00 91.56 113 ILE A O 1
ATOM 849 N N . GLU A 1 114 ? -4.202 9.326 -0.196 1.00 92.19 114 GLU A N 1
ATOM 850 C CA . GLU A 1 114 ? -3.277 10.415 -0.522 1.00 92.19 114 GLU A CA 1
ATOM 851 C C . GLU A 1 114 ? -1.914 9.866 -0.949 1.00 92.19 114 GLU A C 1
ATOM 853 O O . GLU A 1 114 ? -1.398 10.193 -2.018 1.00 92.19 114 GLU A O 1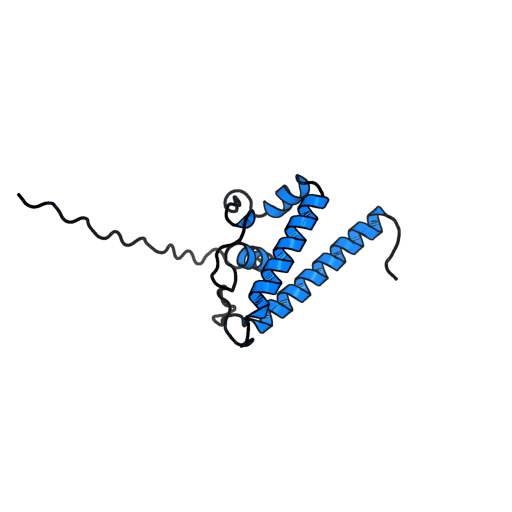
ATOM 858 N N . GLU A 1 115 ? -1.358 8.977 -0.135 1.00 87.88 115 GLU A N 1
ATOM 859 C CA . GLU A 1 115 ? -0.055 8.391 -0.381 1.00 87.88 115 GLU A CA 1
ATOM 860 C C . GLU A 1 115 ? -0.071 7.497 -1.630 1.00 87.88 115 GLU A C 1
ATOM 862 O O . GLU A 1 115 ? 0.886 7.514 -2.395 1.00 87.88 115 GLU A O 1
ATOM 867 N N . TYR A 1 116 ? -1.154 6.772 -1.925 1.00 89.12 116 TYR A N 1
ATOM 868 C CA . TYR A 1 116 ? -1.267 6.046 -3.195 1.00 89.12 116 TYR A CA 1
ATOM 869 C C . TYR A 1 116 ? -1.270 6.993 -4.406 1.00 89.12 116 TYR A C 1
ATOM 871 O O . TYR A 1 116 ? -0.527 6.767 -5.361 1.00 89.12 116 TYR A O 1
ATOM 879 N N . ASN A 1 117 ? -2.024 8.095 -4.341 1.00 92.88 117 ASN A N 1
ATOM 880 C CA . ASN A 1 117 ? -2.084 9.087 -5.420 1.00 92.88 117 ASN A CA 1
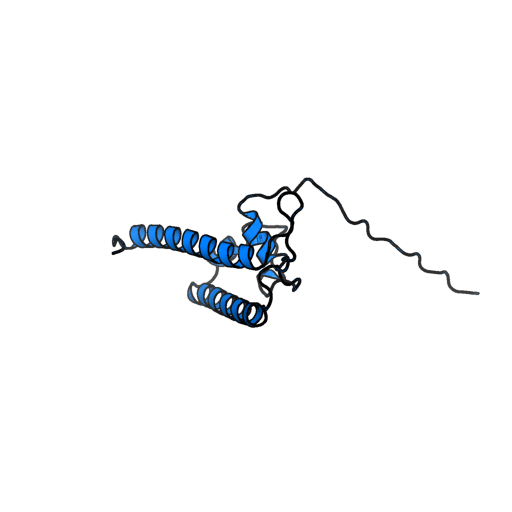ATOM 881 C C . ASN A 1 117 ? -0.733 9.770 -5.675 1.00 92.88 117 ASN A C 1
ATOM 883 O O . ASN A 1 117 ? -0.368 9.980 -6.831 1.00 92.88 117 ASN A O 1
ATOM 887 N N . ARG A 1 118 ? 0.047 10.070 -4.627 1.00 91.88 118 ARG A N 1
ATOM 888 C CA . ARG A 1 118 ? 1.406 10.622 -4.786 1.00 91.88 118 ARG A CA 1
ATOM 889 C C . ARG A 1 118 ? 2.314 9.689 -5.588 1.00 91.88 118 ARG A C 1
ATOM 891 O O . ARG A 1 118 ? 3.062 10.145 -6.447 1.00 91.88 118 ARG A O 1
ATOM 898 N N . HIS A 1 119 ? 2.228 8.384 -5.334 1.00 89.94 119 HIS A N 1
ATOM 899 C CA . HIS A 1 119 ? 3.027 7.391 -6.059 1.00 89.94 119 HIS A CA 1
ATOM 900 C C . HIS A 1 119 ? 2.545 7.179 -7.488 1.00 89.94 119 HIS A C 1
ATOM 902 O O . HIS A 1 119 ? 3.380 7.020 -8.372 1.00 89.94 119 HIS A O 1
ATOM 908 N N . LEU A 1 120 ? 1.232 7.230 -7.733 1.00 92.38 120 LEU A N 1
ATOM 909 C CA . LEU A 1 120 ? 0.704 7.220 -9.098 1.00 92.38 120 LEU A CA 1
ATOM 910 C C . LEU A 1 120 ? 1.237 8.402 -9.910 1.00 92.38 120 LEU A C 1
ATOM 912 O O . LEU A 1 120 ? 1.673 8.193 -11.034 1.00 92.38 120 LEU A O 1
ATOM 916 N N . GLY A 1 121 ? 1.292 9.603 -9.325 1.00 92.31 121 GLY A N 1
ATOM 917 C CA . GLY A 1 121 ? 1.890 10.765 -9.985 1.00 92.31 121 GLY A CA 1
ATOM 918 C C . GLY A 1 121 ? 3.366 10.555 -10.342 1.00 92.31 121 GLY A C 1
ATOM 919 O O . GLY A 1 121 ? 3.780 10.851 -11.457 1.00 92.31 121 GLY A O 1
ATOM 920 N N . HIS A 1 122 ? 4.170 9.986 -9.438 1.00 92.75 122 HIS A N 1
ATOM 921 C CA . HIS A 1 122 ? 5.570 9.664 -9.748 1.00 92.75 122 HIS A CA 1
ATOM 922 C C . HIS A 1 122 ? 5.707 8.591 -10.838 1.00 92.75 122 HIS A C 1
ATOM 924 O O . HIS A 1 122 ? 6.555 8.717 -11.720 1.00 92.75 122 HIS A O 1
ATOM 930 N N . ALA A 1 123 ? 4.891 7.536 -10.776 1.00 90.94 123 ALA A N 1
ATOM 931 C CA . ALA A 1 123 ? 4.895 6.469 -11.770 1.00 90.94 123 ALA A CA 1
ATOM 932 C C . ALA A 1 123 ? 4.487 6.988 -13.154 1.00 90.94 123 ALA A C 1
ATOM 934 O O . ALA A 1 123 ? 5.056 6.558 -14.154 1.00 90.94 123 ALA A O 1
ATOM 935 N N . ASP A 1 124 ? 3.545 7.930 -13.201 1.00 93.81 124 ASP A N 1
ATOM 936 C CA . ASP A 1 124 ? 3.124 8.571 -14.437 1.00 93.81 124 ASP A CA 1
ATOM 937 C C . ASP A 1 124 ? 4.255 9.404 -15.046 1.00 93.81 124 ASP A C 1
ATOM 939 O O . ASP A 1 124 ? 4.622 9.155 -16.185 1.00 93.81 124 ASP A O 1
ATOM 943 N N . LEU A 1 125 ? 4.936 10.254 -14.266 1.00 93.75 125 LEU A N 1
ATOM 944 C CA . LEU A 1 125 ? 6.107 11.003 -14.754 1.00 93.75 125 LEU A CA 1
ATOM 945 C C . LEU A 1 125 ? 7.216 10.090 -15.312 1.00 93.75 125 LEU A C 1
ATOM 947 O O . LEU A 1 125 ? 7.855 10.417 -16.312 1.00 93.75 125 LEU A O 1
ATOM 951 N N . ILE A 1 126 ? 7.457 8.936 -14.678 1.00 92.81 126 ILE A N 1
ATOM 952 C CA . ILE A 1 126 ? 8.412 7.938 -15.186 1.00 92.81 126 ILE A CA 1
ATOM 953 C C . ILE A 1 126 ? 7.915 7.347 -16.509 1.00 92.81 126 ILE A C 1
ATOM 955 O O . ILE A 1 126 ? 8.690 7.234 -17.456 1.00 92.81 126 ILE A O 1
ATOM 959 N N . ARG A 1 127 ? 6.635 6.969 -16.585 1.00 94.62 127 ARG A N 1
ATOM 960 C CA . ARG A 1 127 ? 6.017 6.431 -17.800 1.00 94.62 127 ARG A CA 1
ATOM 961 C C . ARG A 1 127 ? 6.111 7.437 -18.954 1.00 94.62 127 ARG A C 1
ATOM 963 O O . ARG A 1 127 ? 6.609 7.059 -20.010 1.00 94.62 127 ARG A O 1
ATOM 970 N N . GLU A 1 128 ? 5.730 8.694 -18.727 1.00 95.56 128 GLU A N 1
ATOM 971 C CA . GLU A 1 128 ? 5.812 9.782 -19.714 1.00 95.56 128 GLU A CA 1
ATOM 972 C C . GLU A 1 128 ? 7.246 9.990 -20.218 1.00 95.56 128 GLU A C 1
ATOM 974 O O . GLU A 1 128 ? 7.484 10.175 -21.411 1.00 95.56 128 GLU A O 1
ATOM 979 N N . HIS A 1 129 ? 8.233 9.907 -19.320 1.00 96.06 129 HIS A N 1
ATOM 980 C CA . HIS A 1 129 ? 9.640 10.003 -19.701 1.00 96.06 129 HIS A CA 1
ATOM 981 C C . HIS A 1 129 ? 10.106 8.827 -20.575 1.00 96.06 129 HIS A C 1
ATOM 983 O O . HIS A 1 129 ? 10.957 9.006 -21.446 1.00 96.06 129 HIS A O 1
ATOM 989 N N . LEU A 1 130 ? 9.570 7.626 -20.344 1.00 95.38 130 LEU A N 1
ATOM 990 C CA . LEU A 1 130 ? 9.957 6.414 -21.065 1.00 95.38 130 LEU A CA 1
ATOM 991 C C . LEU A 1 130 ? 9.273 6.280 -22.431 1.00 95.38 130 LEU A C 1
ATOM 993 O O . LEU A 1 130 ? 9.912 5.814 -23.374 1.00 95.38 130 LEU A O 1
ATOM 997 N N . ASP A 1 131 ? 7.994 6.644 -22.542 1.00 94.56 131 ASP A N 1
ATOM 998 C CA . ASP A 1 131 ? 7.203 6.461 -23.768 1.00 94.56 131 ASP A CA 1
ATOM 999 C C . ASP A 1 131 ? 7.012 7.747 -24.596 1.00 94.56 131 ASP A C 1
ATOM 1001 O O . ASP A 1 131 ? 6.607 7.673 -25.759 1.00 94.56 131 ASP A O 1
ATOM 1005 N N . GLY A 1 132 ? 7.357 8.913 -24.038 1.00 92.56 132 GLY A N 1
ATOM 1006 C CA . GLY A 1 132 ? 7.270 10.218 -24.695 1.00 92.56 132 GLY A CA 1
ATOM 1007 C C . GLY A 1 132 ? 5.847 10.764 -24.847 1.00 92.56 132 GLY A C 1
ATOM 1008 O O . GLY A 1 132 ? 5.669 11.815 -25.465 1.00 92.56 132 GLY A O 1
ATOM 1009 N N . SER A 1 133 ? 4.839 10.069 -24.318 1.00 92.94 133 SER A N 1
ATOM 1010 C CA . SER A 1 133 ? 3.458 10.546 -24.255 1.00 92.94 133 SER A CA 1
ATOM 1011 C C . SER A 1 133 ? 3.219 11.307 -22.954 1.00 92.94 133 SER A C 1
ATOM 1013 O O . SER A 1 133 ? 3.794 10.966 -21.929 1.00 92.94 133 SER A O 1
ATOM 1015 N N . THR A 1 134 ? 2.359 12.321 -22.976 1.00 88.62 134 THR A N 1
ATOM 1016 C CA . THR A 1 134 ? 1.888 13.011 -21.766 1.00 88.62 134 THR A CA 1
ATOM 1017 C C . THR A 1 134 ? 0.460 12.587 -21.450 1.00 88.62 134 THR A C 1
ATOM 1019 O O . THR A 1 134 ? -0.267 12.187 -22.361 1.00 88.62 134 THR A O 1
ATOM 1022 N N . GLY A 1 135 ? 0.053 12.674 -20.184 1.00 75.44 135 GLY A N 1
ATOM 1023 C CA . GLY A 1 135 ? -1.344 12.491 -19.782 1.00 75.44 135 GLY A CA 1
ATOM 1024 C C . GLY A 1 135 ? -2.304 13.495 -20.447 1.00 75.44 135 GLY A C 1
ATOM 1025 O O . GLY A 1 135 ? -1.883 14.583 -20.849 1.00 75.44 135 GLY A O 1
ATOM 1026 N N . ASP A 1 136 ? -3.579 13.104 -20.568 1.00 59.16 136 ASP A N 1
ATOM 1027 C CA . ASP A 1 136 ? -4.693 13.930 -21.078 1.00 59.16 136 ASP A CA 1
ATOM 1028 C C . ASP A 1 136 ? -5.264 14.887 -20.012 1.00 59.16 136 ASP A C 1
ATOM 1030 O O . ASP A 1 136 ? -5.400 14.467 -18.836 1.00 59.16 136 ASP A O 1
#

Sequence (136 aa):
MAPPAAAHAAGTVDDDPGRAAHPHGLRRGLLVRPPCGRPPAAPWDTAPWEDSSDWDWDLAAEIPAAEARALFTDTAARSRGITAGITDLSAPVAAPPREGEPWSIRWMLVHMIEEYNRHLGHADLIREHLDGSTGD

Secondary structure (DSSP, 8-state):
-PPPPPP---------TT----TTHHHHHHHHS-TTSPPPPTTTTS--TTT-TTHHHHHHHHS-HHHHHHHHHHHHHHHHHHHTT---TTSBPSSPPBTTBPPBHHHHHHHHHHHHHHHHHHHHHHHHHHH-----

Organism: NCBI:txid199591

Foldseek 3Di:
DDDDDDDDDDDDDPPDVPPDDDVVCVVVQCQCQNQVRDGHDPPSNVQPCVVDVCSVVVVCVVDDPVVVVVVVVVVVVVVCVVCVPDPDQQDFTPGDPDVPHGDGNVNVVVVVVVVVVVVVVVVQVVVCVVPVDHDD